Protein AF-0000000065765194 (afdb_homodimer)

InterPro domains:
  IPR056098 Acb2/Tad1, hairpin domain [PF24729] (4-82)

Sequence (176 aa):
MIEDIKGYKPHTEEKIGKVNAIKDAEVRLGLIFDALYDEFWEALDNCEDCEFAKNYAESLDQLTIAKTKLKEASMWACRAVFQPEEKYMIEDIKGYKPHTEEKIGKVNAIKDAEVRLGLIFDALYDEFWEALDNCEDCEFAKNYAESLDQLTIAKTKLKEASMWACRAVFQPEEKY

Nearest PDB structures (foldseek):
  7uq2-assembly1_A  TM=9.113E-01  e=1.297E-11  Tequatrovirus
  5j0k-assembly1_A  TM=6.124E-01  e=9.145E-01  synthetic construct
  7f6j-assembly1_C  TM=8.036E-01  e=3.663E+00  Homo sapiens
  8cwy-assembly1_R  TM=6.044E-01  e=1.422E+00  synthetic construct
  4ilo-assembly1_A  TM=7.424E-01  e=7.332E+00  Chlamydia trachomatis L2/434/Bu

pLDDT: mean 87.33, std 15.96, range [33.88, 98.69]

Structure (mmCIF, N/CA/C/O backbone):
data_AF-0000000065765194-model_v1
#
loop_
_entity.id
_entity.type
_entity.pdbx_description
1 polymer 'Anti-CBASS protein 2'
#
loop_
_atom_site.group_PDB
_atom_site.id
_atom_site.type_symbol
_atom_site.label_atom_id
_atom_site.label_alt_id
_atom_site.label_comp_id
_atom_site.label_asym_id
_atom_site.label_entity_id
_atom_site.label_seq_id
_atom_site.pdbx_PDB_ins_code
_atom_site.Cartn_x
_atom_site.Cartn_y
_atom_site.Cartn_z
_atom_site.occupancy
_atom_site.B_iso_or_equiv
_atom_site.auth_seq_id
_atom_site.auth_comp_id
_atom_site.auth_asym_id
_atom_site.auth_atom_id
_atom_site.pdbx_PDB_model_num
ATOM 1 N N . MET A 1 1 ? -10.078 10.188 27.281 1 34.22 1 MET A N 1
ATOM 2 C CA . MET A 1 1 ? -8.984 11.078 26.875 1 34.22 1 MET A CA 1
ATOM 3 C C . MET A 1 1 ? -7.871 10.297 26.188 1 34.22 1 MET A C 1
ATOM 5 O O . MET A 1 1 ? -7.324 9.352 26.766 1 34.22 1 MET A O 1
ATOM 9 N N . ILE A 1 2 ? -8.008 9.93 24.922 1 43.25 2 ILE A N 1
ATOM 10 C CA . ILE A 1 2 ? -6.973 9.109 24.297 1 43.25 2 ILE A CA 1
ATOM 11 C C . ILE A 1 2 ? -5.594 9.664 24.641 1 43.25 2 ILE A C 1
ATOM 13 O O . ILE A 1 2 ? -5.332 10.852 24.469 1 43.25 2 ILE A O 1
ATOM 17 N N . GLU A 1 3 ? -4.938 8.992 25.562 1 42.78 3 GLU A N 1
ATOM 18 C CA . GLU A 1 3 ? -3.625 9.383 26.062 1 42.78 3 GLU A CA 1
ATOM 19 C C . GLU A 1 3 ? -2.658 9.672 24.922 1 42.78 3 GLU A C 1
ATOM 21 O O . GLU A 1 3 ? -2.602 8.914 23.938 1 42.78 3 GLU A O 1
ATOM 26 N N . ASP A 1 4 ? -2.48 10.953 24.672 1 49.25 4 ASP A N 1
ATOM 27 C CA . ASP A 1 4 ? -1.535 11.539 23.734 1 49.25 4 ASP A CA 1
ATOM 28 C C . ASP A 1 4 ? -0.158 10.891 23.859 1 49.25 4 ASP A C 1
ATOM 30 O O . ASP A 1 4 ? 0.367 10.742 24.953 1 49.25 4 ASP A O 1
ATOM 34 N N . ILE A 1 5 ? 0.06 9.859 23.125 1 50.09 5 ILE A N 1
ATOM 35 C CA . ILE A 1 5 ? 1.407 9.305 23.203 1 50.09 5 ILE A CA 1
ATOM 36 C C . ILE A 1 5 ? 2.436 10.43 23.094 1 50.09 5 ILE A C 1
ATOM 38 O O . ILE A 1 5 ? 2.221 11.414 22.391 1 50.09 5 ILE A O 1
ATOM 42 N N . LYS A 1 6 ? 3.391 10.438 23.953 1 52.19 6 LYS A N 1
ATOM 43 C CA . LYS A 1 6 ? 4.543 11.336 23.969 1 52.19 6 LYS A CA 1
ATOM 44 C C . LYS A 1 6 ? 5.207 11.398 22.594 1 52.19 6 LYS A C 1
ATOM 46 O O . LYS A 1 6 ? 5.473 10.367 21.984 1 52.19 6 LYS A O 1
ATOM 51 N N . GLY A 1 7 ? 5.312 12.695 21.953 1 52.25 7 GLY A N 1
ATOM 52 C CA . GLY A 1 7 ? 5.906 12.922 20.641 1 52.25 7 GLY A CA 1
ATOM 53 C C . GLY A 1 7 ? 4.879 13.07 19.531 1 52.25 7 GLY A C 1
ATOM 54 O O . GLY A 1 7 ? 5.223 13.391 18.391 1 52.25 7 GLY A O 1
ATOM 55 N N . TYR A 1 8 ? 3.736 12.5 19.953 1 58.91 8 TYR A N 1
ATOM 56 C CA . TYR A 1 8 ? 2.66 12.703 18.984 1 58.91 8 TYR A CA 1
ATOM 57 C C . TYR A 1 8 ? 1.721 13.812 19.453 1 58.91 8 TYR A C 1
ATOM 59 O O . TYR A 1 8 ? 1.528 14.008 20.656 1 58.91 8 TYR A O 1
ATOM 67 N N . LYS A 1 9 ? 1.361 14.68 18.719 1 61.78 9 LYS A N 1
ATOM 68 C CA . LYS A 1 9 ? 0.34 15.688 18.984 1 61.78 9 LYS A CA 1
ATOM 69 C C . LYS A 1 9 ? -0.995 15.039 19.328 1 61.78 9 LYS A C 1
ATOM 71 O O . LYS A 1 9 ? -1.258 13.898 18.953 1 61.78 9 LYS A O 1
ATOM 76 N N . PRO A 1 10 ? -1.693 15.648 20.234 1 63 10 PRO A N 1
ATOM 77 C CA . PRO A 1 10 ? -2.975 15.086 20.672 1 63 10 PRO A CA 1
ATOM 78 C C . PRO A 1 10 ? -3.811 14.555 19.516 1 63 10 PRO A C 1
ATOM 80 O O . PRO A 1 10 ? -3.811 15.148 18.422 1 63 10 PRO A O 1
ATOM 83 N N . HIS A 1 11 ? -4.238 13.445 19.672 1 68.81 11 HIS A N 1
ATOM 84 C CA . HIS A 1 11 ? -5.086 12.812 18.672 1 68.81 11 HIS A CA 1
ATOM 85 C C . HIS A 1 11 ? -6.52 13.32 18.75 1 68.81 11 HIS A C 1
ATOM 87 O O . HIS A 1 11 ? -7.105 13.359 19.828 1 68.81 11 HIS A O 1
ATOM 93 N N . THR A 1 12 ? -6.867 14.039 17.781 1 81 12 THR A N 1
ATOM 94 C CA . THR A 1 12 ? -8.273 14.422 17.688 1 81 12 THR A CA 1
ATOM 95 C C . THR A 1 12 ? -9.109 13.273 17.125 1 81 12 THR A C 1
ATOM 97 O O . THR A 1 12 ? -8.57 12.32 16.562 1 81 12 THR A O 1
ATOM 100 N N . GLU A 1 13 ? -10.336 13.25 17.516 1 84.62 13 GLU A N 1
ATOM 101 C CA . GLU A 1 13 ? -11.242 12.25 16.969 1 84.62 13 GLU A CA 1
ATOM 102 C C . GLU A 1 13 ? -11.148 12.188 15.453 1 84.62 13 GLU A C 1
ATOM 104 O O . GLU A 1 13 ? -11.273 11.117 14.859 1 84.62 13 GLU A O 1
ATOM 109 N N . GLU A 1 14 ? -10.883 13.297 14.906 1 87.06 14 GLU A N 1
ATOM 110 C CA . GLU A 1 14 ? -10.781 13.367 13.445 1 87.06 14 GLU A CA 1
ATOM 111 C C . GLU A 1 14 ? -9.555 12.617 12.945 1 87.06 14 GLU A C 1
ATOM 113 O O . GLU A 1 14 ? -9.633 11.867 11.969 1 87.06 14 GLU A O 1
ATOM 118 N N . LYS A 1 15 ? -8.422 12.828 13.648 1 89.38 15 LYS A N 1
ATOM 119 C CA . LYS A 1 15 ? -7.199 12.125 13.25 1 89.38 15 LYS A CA 1
ATOM 120 C C . LYS A 1 15 ? -7.355 10.617 13.43 1 89.38 15 LYS A C 1
ATOM 122 O O . LYS A 1 15 ? -6.906 9.844 12.586 1 89.38 15 LYS A O 1
ATOM 127 N N . ILE A 1 16 ? -8 10.242 14.438 1 89.69 16 ILE A N 1
ATOM 128 C CA . ILE A 1 16 ? -8.242 8.828 14.711 1 89.69 16 ILE A CA 1
ATOM 129 C C . ILE A 1 16 ? -9.125 8.227 13.625 1 89.69 16 ILE A C 1
ATOM 131 O O . ILE A 1 16 ? -8.875 7.113 13.156 1 89.69 16 ILE A O 1
ATOM 135 N N . GLY A 1 17 ? -10.141 8.914 13.289 1 91.81 17 GLY A N 1
ATOM 136 C CA . GLY A 1 17 ? -11 8.461 12.211 1 91.81 17 GLY A CA 1
ATOM 137 C C . GLY A 1 17 ? -10.266 8.25 10.906 1 91.81 17 GLY A C 1
ATOM 138 O O . GLY A 1 17 ? -10.5 7.262 10.203 1 91.81 17 GLY A O 1
ATOM 139 N N . LYS A 1 18 ? -9.383 9.172 10.617 1 93.75 18 LYS A N 1
ATOM 140 C CA . LYS A 1 18 ? -8.602 9.062 9.391 1 93.75 18 LYS A CA 1
ATOM 141 C C . LYS A 1 18 ? -7.68 7.848 9.43 1 93.75 18 LYS A C 1
ATOM 143 O O . LYS A 1 18 ? -7.602 7.09 8.461 1 93.75 18 LYS A O 1
ATOM 148 N N . VAL A 1 19 ? -7.039 7.641 10.555 1 94.44 19 VAL A N 1
ATOM 149 C CA . VAL A 1 19 ? -6.102 6.527 10.695 1 94.44 19 VAL A CA 1
ATOM 150 C C . VAL A 1 19 ? -6.863 5.203 10.656 1 94.44 19 VAL A C 1
ATOM 152 O O . VAL A 1 19 ? -6.391 4.23 10.062 1 94.44 19 VAL A O 1
ATOM 155 N N . ASN A 1 20 ? -8.055 5.203 11.227 1 94.81 20 ASN A N 1
ATOM 156 C CA . ASN A 1 20 ? -8.883 4.004 11.164 1 94.81 20 ASN A CA 1
ATOM 157 C C . ASN A 1 20 ? -9.281 3.672 9.727 1 94.81 20 ASN A C 1
ATOM 159 O O . ASN A 1 20 ? -9.32 2.502 9.344 1 94.81 20 ASN A O 1
ATOM 163 N N . ALA A 1 21 ? -9.594 4.68 9.031 1 95.56 21 ALA A N 1
ATOM 164 C CA . ALA A 1 21 ? -9.93 4.477 7.625 1 95.56 21 ALA A CA 1
ATOM 165 C C . ALA A 1 21 ? -8.75 3.895 6.855 1 95.56 21 ALA A C 1
ATOM 167 O O . ALA A 1 21 ? -8.922 2.982 6.043 1 95.56 21 ALA A O 1
ATOM 168 N N . ILE A 1 22 ? -7.551 4.406 7.137 1 97.19 22 ILE A N 1
ATOM 169 C CA . ILE A 1 22 ? -6.34 3.904 6.5 1 97.19 22 ILE A CA 1
ATOM 170 C C . ILE A 1 22 ? -6.141 2.432 6.852 1 97.19 22 ILE A C 1
ATOM 172 O O . ILE A 1 22 ? -5.926 1.6 5.969 1 97.19 22 ILE A O 1
ATOM 176 N N . LYS A 1 23 ? -6.293 2.125 8.086 1 96.69 23 LYS A N 1
ATOM 177 C CA . LYS A 1 23 ? -6.027 0.771 8.57 1 96.69 23 LYS A CA 1
ATOM 178 C C . LYS A 1 23 ? -7.059 -0.216 8.023 1 96.69 23 LYS A C 1
ATOM 180 O O . LYS A 1 23 ? -6.719 -1.352 7.684 1 96.69 23 LYS A O 1
ATOM 185 N N . ASP A 1 24 ? -8.258 0.264 7.945 1 96.75 24 ASP A N 1
ATOM 186 C CA . ASP A 1 24 ? -9.297 -0.592 7.391 1 96.75 24 ASP A CA 1
ATOM 187 C C . ASP A 1 24 ? -9 -0.962 5.941 1 96.75 24 ASP A C 1
ATOM 189 O O . ASP A 1 24 ? -9.156 -2.119 5.547 1 96.75 24 ASP A O 1
ATOM 193 N N . ALA A 1 25 ? -8.648 0.017 5.223 1 96.75 25 ALA A N 1
ATOM 194 C CA . ALA A 1 25 ? -8.336 -0.223 3.818 1 96.75 25 ALA A CA 1
ATOM 195 C C . ALA A 1 25 ? -7.066 -1.066 3.68 1 96.75 25 ALA A C 1
ATOM 197 O O . ALA A 1 25 ? -6.984 -1.93 2.803 1 96.75 25 ALA A O 1
ATOM 198 N N . GLU A 1 26 ? -6.098 -0.79 4.535 1 97.88 26 GLU A N 1
ATOM 199 C CA . GLU A 1 26 ? -4.875 -1.59 4.555 1 97.88 26 GLU A CA 1
ATOM 200 C C . GLU A 1 26 ? -5.184 -3.061 4.824 1 97.88 26 GLU A C 1
ATOM 202 O O . GLU A 1 26 ? -4.652 -3.945 4.148 1 97.88 26 GLU A O 1
ATOM 207 N N . VAL A 1 27 ? -6.031 -3.303 5.801 1 97.5 27 VAL A N 1
ATOM 208 C CA . VAL A 1 27 ? -6.375 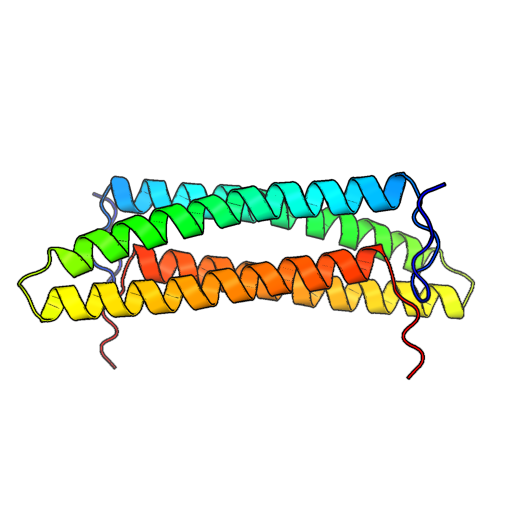-4.664 6.203 1 97.5 27 VAL A CA 1
ATOM 209 C C . VAL A 1 27 ? -7.055 -5.387 5.043 1 97.5 27 VAL A C 1
ATOM 211 O O . VAL A 1 27 ? -6.77 -6.559 4.781 1 97.5 27 VAL A O 1
ATOM 214 N N . ARG A 1 28 ? -7.848 -4.707 4.34 1 97.38 28 ARG A N 1
ATOM 215 C CA . ARG A 1 28 ? -8.531 -5.312 3.201 1 97.38 28 ARG A CA 1
ATOM 216 C C . ARG A 1 28 ? -7.535 -5.766 2.139 1 97.38 28 ARG A C 1
ATOM 218 O O . ARG A 1 28 ? -7.578 -6.91 1.688 1 97.38 28 ARG A O 1
ATOM 225 N N . LEU A 1 29 ? -6.676 -4.887 1.782 1 98.12 29 LEU A N 1
ATOM 226 C CA . LEU A 1 29 ? -5.664 -5.23 0.787 1 98.12 29 LEU A CA 1
ATOM 227 C C . LEU A 1 29 ? -4.723 -6.305 1.319 1 98.12 29 LEU A C 1
ATOM 229 O O . LEU A 1 29 ? -4.344 -7.227 0.589 1 98.12 29 LEU A O 1
ATOM 233 N N . GLY A 1 30 ? -4.418 -6.207 2.549 1 98.06 30 GLY A N 1
ATOM 234 C CA . GLY A 1 30 ? -3.572 -7.203 3.188 1 98.06 30 GLY A CA 1
ATOM 235 C C . GLY A 1 30 ? -4.172 -8.594 3.168 1 98.06 30 GLY A C 1
ATOM 236 O O . GLY A 1 30 ? -3.457 -9.586 2.969 1 98.06 30 GLY A O 1
ATOM 237 N N . LEU A 1 31 ? -5.414 -8.641 3.354 1 97.94 31 LEU A N 1
ATOM 238 C CA . LEU A 1 31 ? -6.094 -9.93 3.342 1 97.94 31 LEU A CA 1
ATOM 239 C C . LEU A 1 31 ? -6.047 -10.555 1.952 1 97.94 31 LEU A C 1
ATOM 241 O O . LEU A 1 31 ? -5.957 -11.781 1.82 1 97.94 31 LEU A O 1
ATOM 245 N N . ILE A 1 32 ? -6.145 -9.75 1.003 1 97.94 32 ILE A N 1
ATOM 246 C CA . ILE A 1 32 ? -6.027 -10.242 -0.364 1 97.94 32 ILE A CA 1
ATOM 247 C C . ILE A 1 32 ? -4.633 -10.82 -0.588 1 97.94 32 ILE A C 1
ATOM 249 O O . ILE A 1 32 ? -4.484 -11.914 -1.143 1 97.94 32 ILE A O 1
ATOM 253 N N . PHE A 1 33 ? -3.611 -10.117 -0.159 1 98.38 33 PHE A N 1
ATOM 254 C CA . PHE A 1 33 ? -2.242 -10.602 -0.281 1 98.38 33 PHE A CA 1
ATOM 255 C C . PHE A 1 33 ? -2.066 -11.922 0.466 1 98.38 33 PHE A C 1
ATOM 257 O O . PHE A 1 33 ? -1.426 -12.844 -0.038 1 98.38 33 PHE A O 1
ATOM 264 N N . ASP A 1 34 ? -2.695 -11.961 1.618 1 98 34 ASP A N 1
ATOM 265 C CA . ASP A 1 34 ? -2.59 -13.18 2.42 1 98 34 ASP A CA 1
ATOM 266 C C . ASP A 1 34 ? -3.248 -14.359 1.712 1 98 34 ASP A C 1
ATOM 268 O O . ASP A 1 34 ? -2.711 -15.477 1.721 1 98 34 ASP A O 1
ATOM 272 N N . ALA A 1 35 ? -4.336 -14.117 1.193 1 97.69 35 ALA A N 1
ATOM 273 C CA . ALA A 1 35 ? -5.039 -15.18 0.481 1 97.69 35 ALA A CA 1
ATOM 274 C C . ALA A 1 35 ? -4.227 -15.68 -0.708 1 97.69 35 ALA A C 1
ATOM 276 O O . ALA A 1 35 ? -4.137 -16.891 -0.945 1 97.69 35 ALA A O 1
ATOM 277 N N . LEU A 1 36 ? -3.648 -14.789 -1.412 1 97.5 36 LEU A N 1
ATOM 278 C CA . LEU A 1 36 ? -2.799 -15.156 -2.541 1 97.5 36 LEU A CA 1
ATOM 279 C C . LEU A 1 36 ? -1.575 -15.938 -2.074 1 97.5 36 LEU A C 1
ATOM 281 O O . LEU A 1 36 ? -1.204 -16.938 -2.684 1 97.5 36 LEU A O 1
ATOM 285 N N . TYR A 1 37 ? -1.008 -15.453 -1.021 1 97.62 37 TYR A N 1
ATOM 286 C CA . TYR A 1 37 ? 0.171 -16.094 -0.457 1 97.62 37 TYR A CA 1
ATOM 287 C C . TYR A 1 37 ? -0.123 -17.547 -0.096 1 97.62 37 TYR A C 1
ATOM 289 O O . TYR A 1 37 ? 0.638 -18.453 -0.454 1 97.62 37 TYR A O 1
ATOM 297 N N . ASP A 1 38 ? -1.245 -17.719 0.545 1 97.44 38 ASP A N 1
ATOM 298 C CA . ASP A 1 38 ? -1.655 -19.062 0.934 1 97.44 38 ASP A CA 1
ATOM 299 C C . ASP A 1 38 ? -1.882 -19.953 -0.292 1 97.44 38 ASP A C 1
ATOM 301 O O . ASP A 1 38 ? -1.506 -21.125 -0.298 1 97.44 38 ASP A O 1
ATOM 305 N N . GLU A 1 39 ? -2.461 -19.406 -1.259 1 95.25 39 GLU A N 1
ATOM 306 C CA . GLU A 1 39 ? -2.723 -20.156 -2.49 1 95.25 39 GLU A CA 1
ATOM 307 C C . GLU A 1 39 ? -1.422 -20.609 -3.15 1 95.25 39 GLU A C 1
ATOM 309 O O . GLU A 1 39 ? -1.297 -21.75 -3.566 1 95.25 39 GLU A O 1
ATOM 314 N N . PHE A 1 40 ? -0.454 -19.75 -3.223 1 95.25 40 PHE A N 1
ATOM 315 C CA . PHE A 1 40 ? 0.812 -20.094 -3.865 1 95.25 40 PHE A CA 1
ATOM 316 C C . PHE A 1 40 ? 1.621 -21.047 -3.002 1 95.25 40 PHE A C 1
ATOM 318 O O . PHE A 1 40 ? 2.338 -21.906 -3.521 1 95.25 40 PHE A O 1
ATOM 325 N N . TRP A 1 41 ? 1.52 -20.875 -1.699 1 95.69 41 TRP A N 1
ATOM 326 C CA . TRP A 1 41 ? 2.195 -21.797 -0.796 1 95.69 41 TRP A CA 1
ATOM 327 C C . TRP A 1 41 ? 1.66 -23.219 -0.97 1 95.69 41 TRP A C 1
ATOM 329 O O . TRP A 1 41 ? 2.434 -24.172 -1.035 1 95.69 41 TRP A O 1
ATOM 339 N N . GLU A 1 42 ? 0.369 -23.375 -1.121 1 95.38 42 GLU A N 1
ATOM 340 C CA . GLU A 1 42 ? -0.258 -24.672 -1.357 1 95.38 42 GLU A CA 1
ATOM 341 C C . GLU A 1 42 ? 0.158 -25.234 -2.707 1 95.38 42 GLU A C 1
ATOM 343 O O . GLU A 1 42 ? 0.428 -26.438 -2.82 1 95.38 42 GLU A O 1
ATOM 348 N N . ALA A 1 43 ? 0.174 -24.391 -3.678 1 92.19 43 ALA A N 1
ATOM 349 C CA . ALA A 1 43 ? 0.591 -24.828 -5.008 1 92.19 43 ALA A CA 1
ATOM 350 C C . ALA A 1 43 ? 2.041 -25.297 -5 1 92.19 43 ALA A C 1
ATOM 352 O O . ALA A 1 43 ? 2.381 -26.297 -5.656 1 92.19 43 ALA A O 1
ATOM 353 N N . LEU A 1 44 ? 2.881 -24.641 -4.301 1 93.31 44 LEU A N 1
ATOM 354 C CA . LEU A 1 44 ? 4.289 -25 -4.199 1 93.31 44 LEU A CA 1
ATOM 355 C C . LEU A 1 44 ? 4.453 -26.344 -3.502 1 93.31 44 LEU A C 1
ATOM 357 O O . LEU A 1 44 ? 5.242 -27.188 -3.939 1 93.31 44 LEU A O 1
ATOM 361 N N . ASP A 1 45 ? 3.676 -26.516 -2.441 1 93.44 45 ASP A N 1
ATOM 362 C CA . ASP A 1 45 ? 3.734 -27.734 -1.654 1 93.44 45 ASP A CA 1
ATOM 363 C C . ASP A 1 45 ? 3.273 -28.938 -2.477 1 93.44 45 ASP A C 1
ATOM 365 O O . ASP A 1 45 ? 3.752 -30.062 -2.273 1 93.44 45 ASP A O 1
ATOM 369 N N . ASN A 1 46 ? 2.438 -28.766 -3.445 1 92.31 46 ASN A N 1
ATOM 370 C CA . ASN A 1 46 ? 1.863 -29.844 -4.242 1 92.31 46 ASN A CA 1
ATOM 371 C C . ASN A 1 46 ? 2.533 -29.953 -5.609 1 92.31 46 ASN A C 1
ATOM 373 O O . ASN A 1 46 ? 2.166 -30.797 -6.422 1 92.31 46 ASN A O 1
ATOM 377 N N . CYS A 1 47 ? 3.482 -29.125 -5.754 1 88.38 47 CYS A N 1
ATOM 378 C CA . CYS A 1 47 ? 4.105 -29.062 -7.074 1 88.38 47 CYS A CA 1
ATOM 379 C C . CYS A 1 47 ? 5.16 -30.156 -7.223 1 88.38 47 CYS A C 1
ATOM 381 O O . CYS A 1 47 ? 5.996 -30.344 -6.336 1 88.38 47 CYS A O 1
ATOM 383 N N . GLU A 1 48 ? 5.094 -30.891 -8.297 1 88.06 48 GLU A N 1
ATOM 384 C CA . GLU A 1 48 ? 6.074 -31.938 -8.57 1 88.06 48 GLU A CA 1
ATOM 385 C C . GLU A 1 48 ? 7.074 -31.484 -9.633 1 88.06 48 GLU A C 1
ATOM 387 O O . GLU A 1 48 ? 8.133 -32.094 -9.797 1 88.06 48 GLU A O 1
ATOM 392 N N . ASP A 1 49 ? 6.684 -30.484 -10.336 1 86.62 49 ASP A N 1
ATOM 393 C CA . ASP A 1 49 ? 7.531 -29.969 -11.398 1 86.62 49 ASP A CA 1
ATOM 394 C C . ASP A 1 49 ? 8.422 -28.828 -10.883 1 86.62 49 ASP A C 1
ATOM 396 O O . ASP A 1 49 ? 7.93 -27.844 -10.352 1 86.62 49 ASP A O 1
ATOM 400 N N . CYS A 1 50 ? 9.656 -28.938 -11.125 1 80.56 50 CYS A N 1
ATOM 401 C CA . CYS A 1 50 ? 10.648 -28 -10.609 1 80.56 50 CYS A CA 1
ATOM 402 C C . CYS A 1 50 ? 10.43 -26.609 -11.172 1 80.56 50 CYS A C 1
ATOM 404 O O . CYS A 1 50 ? 10.594 -25.609 -10.469 1 80.56 50 CYS A O 1
ATOM 406 N N . GLU A 1 51 ? 9.992 -26.625 -12.477 1 79.06 51 GLU A N 1
ATOM 407 C CA . GLU A 1 51 ? 9.828 -25.328 -13.125 1 79.06 51 GLU A CA 1
ATOM 408 C C . GLU A 1 51 ? 8.688 -24.531 -12.492 1 79.06 51 GLU A C 1
ATOM 410 O O . GLU A 1 51 ? 8.828 -23.344 -12.219 1 79.06 51 GLU A O 1
ATOM 415 N N . PHE A 1 52 ? 7.59 -25.141 -12.219 1 83.38 52 PHE A N 1
ATOM 416 C CA . PHE A 1 52 ? 6.441 -24.484 -11.617 1 83.38 52 PHE A CA 1
ATOM 417 C C . PHE A 1 52 ? 6.715 -24.156 -10.148 1 83.38 52 PHE A C 1
ATOM 419 O O . PHE A 1 52 ? 6.27 -23.141 -9.641 1 83.38 52 PHE A O 1
ATOM 426 N N . ALA A 1 53 ? 7.535 -24.969 -9.602 1 89.25 53 ALA A N 1
ATOM 427 C CA . ALA A 1 53 ? 7.91 -24.75 -8.211 1 89.25 53 ALA A CA 1
ATOM 428 C C . ALA A 1 53 ? 8.695 -23.438 -8.062 1 89.25 53 ALA A C 1
ATOM 430 O O . ALA A 1 53 ? 8.477 -22.688 -7.113 1 89.25 53 ALA A O 1
ATOM 431 N N . LYS A 1 54 ? 9.547 -23.25 -9 1 89.81 54 LYS A N 1
ATOM 432 C CA . LYS A 1 54 ? 10.336 -22.016 -8.977 1 89.81 54 LYS A CA 1
ATOM 433 C C . LYS A 1 54 ? 9.438 -20.797 -9.148 1 89.81 54 LYS A C 1
ATOM 435 O O . LYS A 1 54 ? 9.641 -19.781 -8.477 1 89.81 54 LYS A O 1
ATOM 440 N N . ASN A 1 55 ? 8.508 -20.859 -10.023 1 88.75 55 ASN A N 1
ATOM 441 C CA . ASN A 1 55 ? 7.582 -19.75 -10.25 1 88.75 55 ASN A CA 1
ATOM 442 C C . ASN A 1 55 ? 6.773 -19.438 -8.992 1 88.75 55 ASN A C 1
ATOM 444 O O . ASN A 1 55 ? 6.578 -18.266 -8.648 1 88.75 55 ASN A O 1
ATOM 448 N N . TYR A 1 56 ? 6.344 -20.469 -8.328 1 92.44 56 TYR A N 1
ATOM 449 C CA . TYR A 1 56 ? 5.559 -20.266 -7.113 1 92.44 56 TYR A CA 1
ATOM 450 C C . TYR A 1 56 ? 6.41 -19.672 -6 1 92.44 56 TYR A C 1
ATOM 452 O O . TYR A 1 56 ? 5.957 -18.781 -5.277 1 92.44 56 TYR A O 1
ATOM 460 N N . ALA A 1 57 ? 7.621 -20.172 -5.957 1 94.25 57 ALA A N 1
ATOM 461 C CA . ALA A 1 57 ? 8.539 -19.625 -4.949 1 94.25 57 ALA A CA 1
ATOM 462 C C . ALA A 1 57 ? 8.797 -18.141 -5.18 1 94.25 57 ALA A C 1
ATOM 464 O O . ALA A 1 57 ? 8.797 -17.359 -4.23 1 94.25 57 ALA A O 1
ATOM 465 N N . GLU A 1 58 ? 8.914 -17.797 -6.383 1 93.88 58 GLU A N 1
ATOM 466 C CA . GLU A 1 58 ? 9.141 -16.406 -6.738 1 93.88 58 GLU A CA 1
ATOM 467 C C . GLU A 1 58 ? 7.906 -15.555 -6.426 1 93.88 58 GLU A C 1
ATOM 469 O O . GLU A 1 58 ? 8.031 -14.422 -5.953 1 93.88 58 GLU A O 1
ATOM 474 N N . SER A 1 59 ? 6.801 -16.094 -6.723 1 95.38 59 SER A N 1
ATOM 475 C CA . SER A 1 59 ? 5.559 -15.383 -6.438 1 95.38 59 SER A CA 1
ATOM 476 C C . SER A 1 59 ? 5.398 -15.133 -4.941 1 95.38 59 SER A C 1
ATOM 478 O O . SER A 1 59 ? 4.934 -14.07 -4.527 1 95.38 59 SER A O 1
ATOM 480 N N . LEU A 1 60 ? 5.824 -16.094 -4.148 1 97.06 60 LEU A N 1
ATOM 481 C CA . LEU A 1 60 ? 5.754 -15.953 -2.697 1 97.06 60 LEU A CA 1
ATOM 482 C C . LEU A 1 60 ? 6.676 -14.828 -2.223 1 97.06 60 LEU A C 1
ATOM 484 O O . LEU A 1 60 ? 6.285 -14.016 -1.385 1 97.06 60 LEU A O 1
ATOM 488 N N . ASP A 1 61 ? 7.824 -14.828 -2.84 1 97.25 61 ASP A N 1
ATOM 489 C CA . ASP A 1 61 ? 8.758 -13.758 -2.512 1 97.25 61 ASP A CA 1
ATOM 490 C C . ASP A 1 61 ? 8.188 -12.391 -2.881 1 97.25 61 ASP A C 1
ATOM 492 O O . ASP A 1 61 ? 8.297 -11.438 -2.109 1 97.25 61 ASP A O 1
ATOM 496 N N . GLN A 1 62 ? 7.637 -12.328 -3.996 1 97.44 62 GLN A N 1
ATOM 497 C CA . GLN A 1 62 ? 7.062 -11.078 -4.484 1 97.44 62 GLN A CA 1
ATOM 498 C C . GLN A 1 62 ? 5.918 -10.609 -3.59 1 97.44 62 GLN A C 1
ATOM 500 O O . GLN A 1 62 ? 5.777 -9.414 -3.326 1 97.44 62 GLN A O 1
ATOM 505 N N . LEU A 1 63 ? 5.145 -11.508 -3.102 1 98.19 63 LEU A N 1
ATOM 506 C CA . LEU A 1 63 ? 4.027 -11.156 -2.232 1 98.19 63 LEU A CA 1
ATOM 507 C C . LEU A 1 63 ? 4.531 -10.672 -0.877 1 98.19 63 LEU A C 1
ATOM 509 O O . LEU A 1 63 ? 3.918 -9.789 -0.264 1 98.19 63 LEU A O 1
ATOM 513 N N . THR A 1 64 ? 5.629 -11.266 -0.452 1 98.19 64 THR A N 1
ATOM 514 C CA . THR A 1 64 ? 6.234 -10.805 0.792 1 98.19 64 THR A CA 1
ATOM 515 C C . THR A 1 64 ? 6.691 -9.359 0.666 1 98.19 64 THR A C 1
ATOM 517 O O . THR A 1 64 ? 6.477 -8.555 1.575 1 98.19 64 THR A O 1
ATOM 520 N N . ILE A 1 65 ? 7.246 -9.039 -0.448 1 98.38 65 ILE A N 1
ATOM 521 C CA . ILE A 1 65 ? 7.668 -7.668 -0.727 1 98.38 65 ILE A CA 1
ATOM 522 C C . ILE A 1 65 ? 6.449 -6.758 -0.795 1 98.38 65 ILE A C 1
ATOM 524 O O . ILE A 1 65 ? 6.449 -5.664 -0.223 1 98.38 65 ILE A O 1
ATOM 528 N N . ALA A 1 66 ? 5.41 -7.23 -1.497 1 98.62 66 ALA A N 1
ATOM 529 C CA . ALA A 1 66 ? 4.18 -6.453 -1.617 1 98.62 66 ALA A CA 1
ATOM 530 C C . ALA A 1 66 ? 3.619 -6.102 -0.243 1 98.62 66 ALA A C 1
ATOM 532 O O . ALA A 1 66 ? 3.223 -4.961 -0.002 1 98.62 66 ALA A O 1
ATOM 533 N N . LYS A 1 67 ? 3.637 -7.035 0.659 1 98.31 67 LYS A N 1
ATOM 534 C CA . LYS A 1 67 ? 3.129 -6.824 2.012 1 98.31 67 LYS A CA 1
ATOM 535 C C . LYS A 1 67 ? 3.971 -5.797 2.76 1 98.31 67 LYS A C 1
ATOM 537 O O . LYS A 1 67 ? 3.432 -4.941 3.465 1 98.31 67 LYS A O 1
ATOM 542 N N . THR A 1 68 ? 5.223 -5.953 2.584 1 98.5 68 THR A N 1
ATOM 543 C CA . THR A 1 68 ? 6.129 -5.02 3.236 1 98.5 68 THR A CA 1
ATOM 544 C C . THR A 1 68 ? 5.898 -3.598 2.729 1 98.5 68 THR A C 1
ATOM 546 O O . THR A 1 68 ? 5.82 -2.654 3.52 1 98.5 68 THR A O 1
ATOM 549 N N . LYS A 1 69 ? 5.758 -3.51 1.435 1 98.62 69 LYS A N 1
ATOM 550 C CA . LYS A 1 69 ? 5.516 -2.199 0.836 1 98.62 69 LYS A CA 1
ATOM 551 C C . LYS A 1 69 ? 4.172 -1.63 1.286 1 98.62 69 LYS A C 1
ATOM 553 O O . LYS A 1 69 ? 4.047 -0.424 1.51 1 98.62 69 LYS A O 1
ATOM 558 N N . LEU A 1 70 ? 3.211 -2.465 1.404 1 98.69 70 LEU A N 1
ATOM 559 C CA . LEU A 1 70 ? 1.902 -2.031 1.883 1 98.69 70 LEU A CA 1
ATOM 560 C C . LEU A 1 70 ? 1.993 -1.504 3.311 1 98.69 70 LEU A C 1
ATOM 562 O O . LEU A 1 70 ? 1.433 -0.451 3.625 1 98.69 70 LEU A O 1
ATOM 566 N N . LYS A 1 71 ? 2.73 -2.215 4.148 1 97.94 71 LYS A N 1
ATOM 567 C CA . LYS A 1 71 ? 2.936 -1.786 5.531 1 97.94 71 LYS A CA 1
ATOM 568 C C . LYS A 1 71 ? 3.631 -0.429 5.586 1 97.94 71 LYS A C 1
ATOM 570 O O . LYS A 1 71 ? 3.234 0.445 6.359 1 97.94 71 LYS A O 1
ATOM 575 N N . GLU A 1 72 ? 4.602 -0.313 4.797 1 98 72 GLU A N 1
ATOM 576 C CA . GLU A 1 72 ? 5.328 0.952 4.742 1 98 72 GLU A CA 1
ATOM 577 C C . GLU A 1 72 ? 4.418 2.09 4.285 1 98 72 GLU A C 1
ATOM 579 O O . GLU A 1 72 ? 4.488 3.201 4.816 1 98 72 GLU A O 1
ATOM 584 N N . ALA A 1 73 ? 3.611 1.77 3.275 1 98.56 73 ALA A N 1
ATOM 585 C CA . ALA A 1 73 ? 2.674 2.775 2.785 1 98.56 73 ALA A CA 1
ATOM 586 C C . ALA A 1 73 ? 1.771 3.277 3.908 1 98.56 73 ALA A C 1
ATOM 588 O O . ALA A 1 73 ? 1.604 4.488 4.086 1 98.56 73 ALA A O 1
ATOM 589 N N . SER A 1 74 ? 1.208 2.371 4.633 1 97.94 74 SER A N 1
ATOM 590 C CA . SER A 1 74 ? 0.319 2.723 5.734 1 97.94 74 SER A CA 1
ATOM 591 C C . SER A 1 74 ? 1.071 3.461 6.836 1 97.94 74 SER A C 1
ATOM 593 O O . SER A 1 74 ? 0.539 4.395 7.441 1 97.94 74 SER A O 1
ATOM 595 N N . MET A 1 75 ? 2.336 3.041 7.129 1 96.44 75 MET A N 1
ATOM 596 C CA . MET A 1 75 ? 3.158 3.684 8.148 1 96.44 75 MET A CA 1
ATOM 597 C C . MET A 1 75 ? 3.381 5.156 7.82 1 96.44 75 MET A C 1
ATOM 599 O O . MET A 1 75 ? 3.223 6.02 8.68 1 96.44 75 MET A O 1
ATOM 603 N N . TRP A 1 76 ? 3.705 5.363 6.559 1 97.44 76 TRP A N 1
ATOM 604 C CA . TRP A 1 76 ? 3.969 6.734 6.129 1 97.44 76 TRP A CA 1
ATOM 605 C C . TRP A 1 76 ? 2.695 7.57 6.16 1 97.44 76 TRP A C 1
ATOM 607 O O . TRP A 1 76 ? 2.721 8.742 6.555 1 97.44 76 TRP A O 1
ATOM 617 N N . ALA A 1 77 ? 1.588 6.984 5.75 1 97.94 77 ALA A N 1
ATOM 618 C CA . ALA A 1 77 ? 0.316 7.703 5.75 1 97.94 77 ALA A CA 1
ATOM 619 C C . ALA A 1 77 ? -0.111 8.055 7.172 1 97.94 77 ALA A C 1
ATOM 621 O O . ALA A 1 77 ? -0.551 9.18 7.434 1 97.94 77 ALA A O 1
ATOM 622 N N . CYS A 1 78 ? 0.018 7.152 8.086 1 95.31 78 CYS A N 1
ATOM 623 C CA . CYS A 1 78 ? -0.344 7.391 9.477 1 95.31 78 CYS A CA 1
ATOM 624 C C . CYS A 1 78 ? 0.534 8.477 10.086 1 95.31 78 CYS A C 1
ATOM 626 O O . CYS A 1 78 ? 0.048 9.32 10.836 1 95.31 78 CYS A O 1
ATOM 628 N N . ARG A 1 79 ? 1.803 8.43 9.75 1 94.44 79 ARG A N 1
ATOM 629 C CA . ARG A 1 79 ? 2.719 9.453 10.234 1 94.44 79 ARG A CA 1
ATOM 630 C C . ARG A 1 79 ? 2.312 10.836 9.734 1 94.44 79 ARG A C 1
ATOM 632 O O . ARG A 1 79 ? 2.357 11.812 10.484 1 94.44 79 ARG A O 1
ATOM 639 N N . ALA A 1 80 ? 1.934 10.867 8.5 1 94.44 80 ALA A N 1
ATOM 640 C CA . ALA A 1 80 ? 1.509 12.133 7.91 1 94.44 80 ALA A CA 1
ATOM 641 C C . ALA A 1 80 ? 0.301 12.703 8.648 1 94.44 80 ALA A C 1
ATOM 643 O O . ALA A 1 80 ? 0.191 13.922 8.828 1 94.44 80 ALA A O 1
ATOM 644 N N . VAL A 1 81 ? -0.56 11.844 9.07 1 94.06 81 VAL A N 1
ATOM 645 C CA . VAL A 1 81 ? -1.785 12.266 9.742 1 94.06 81 VAL A CA 1
ATOM 646 C C . VAL A 1 81 ? -1.468 12.711 11.164 1 94.06 81 VAL A C 1
ATOM 648 O O . VAL A 1 81 ? -1.912 13.773 11.602 1 94.06 81 VAL A O 1
ATOM 651 N N . PHE A 1 82 ? -0.658 11.945 11.867 1 89.69 82 PHE A N 1
ATOM 652 C CA . PHE A 1 82 ? -0.397 12.211 13.273 1 89.69 82 PHE A CA 1
ATOM 653 C C . PHE A 1 82 ? 0.654 13.305 13.43 1 89.69 82 PHE A C 1
ATOM 655 O O . PHE A 1 82 ? 0.658 14.031 14.43 1 89.69 82 PHE A O 1
ATOM 662 N N . GLN A 1 83 ? 1.529 13.445 12.469 1 86.75 83 GLN A N 1
ATOM 663 C CA . GLN A 1 83 ? 2.576 14.461 12.445 1 86.75 83 GLN A CA 1
ATOM 664 C C . GLN A 1 83 ? 3.383 14.445 13.742 1 86.75 83 GLN A C 1
ATOM 666 O O . GLN A 1 83 ? 3.406 15.438 14.477 1 86.75 83 GLN A O 1
ATOM 671 N N . PRO A 1 84 ? 4.023 13.383 13.867 1 80.5 84 PRO A N 1
ATOM 672 C CA . PRO A 1 84 ? 4.805 13.32 15.102 1 80.5 84 PRO A CA 1
ATOM 673 C C . PRO A 1 84 ? 5.906 14.375 15.156 1 80.5 84 PRO A C 1
ATOM 675 O O . PRO A 1 84 ? 6.387 14.82 14.109 1 80.5 84 PRO A O 1
ATOM 678 N N . GLU A 1 85 ? 6.223 14.961 16.297 1 71.5 85 GLU A N 1
ATOM 679 C CA . GLU A 1 85 ? 7.328 15.898 16.484 1 71.5 85 GLU A CA 1
ATOM 680 C C . GLU A 1 85 ? 8.664 15.172 16.562 1 71.5 85 GLU A C 1
ATOM 682 O O . GLU A 1 85 ? 8.852 14.289 17.406 1 71.5 85 GLU A O 1
ATOM 687 N N . GLU A 1 86 ? 9.258 15.016 15.32 1 60.81 86 GLU A N 1
ATOM 688 C CA . GLU A 1 86 ?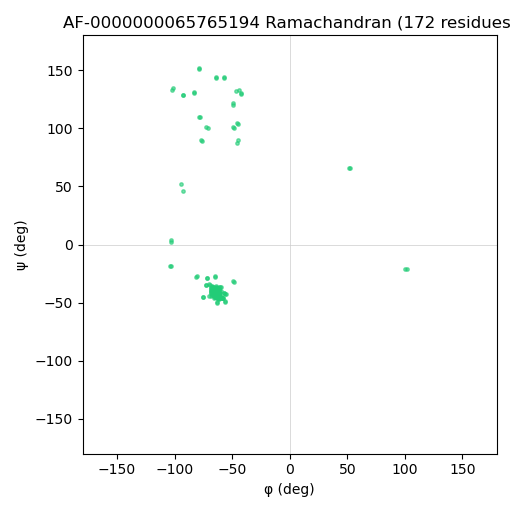 10.555 14.352 15.367 1 60.81 86 GLU A CA 1
ATOM 689 C C . GLU A 1 86 ? 11.625 15.273 15.945 1 60.81 86 GLU A C 1
ATOM 691 O O . GLU A 1 86 ? 11.797 16.406 15.492 1 60.81 86 GLU A O 1
ATOM 696 N N . LYS A 1 87 ? 11.945 15.062 17.203 1 60.06 87 LYS A N 1
ATOM 697 C CA . LYS A 1 87 ? 12.977 15.859 17.875 1 60.06 87 LYS A CA 1
ATOM 698 C C . LYS A 1 87 ? 14.328 15.164 17.812 1 60.06 87 LYS A C 1
ATOM 700 O O . LYS A 1 87 ? 14.641 14.305 18.641 1 60.06 87 LYS A O 1
ATOM 705 N N . TYR A 1 88 ? 14.805 14.75 16.688 1 52.22 88 TYR A N 1
ATOM 706 C CA . TYR A 1 88 ? 16.203 14.344 16.766 1 52.22 88 TYR A CA 1
ATOM 707 C C . TYR A 1 88 ? 17.125 15.477 16.328 1 52.22 88 TYR A C 1
ATOM 709 O O . TYR A 1 88 ? 16.703 16.375 15.602 1 52.22 88 TYR A O 1
ATOM 717 N N . MET B 1 1 ? -11.008 -13.43 -25.859 1 33.88 1 MET B N 1
ATOM 718 C CA . MET B 1 1 ? -9.695 -14.031 -25.656 1 33.88 1 MET B CA 1
ATOM 719 C C . MET B 1 1 ? -8.703 -13 -25.125 1 33.88 1 MET B C 1
ATOM 721 O O . MET B 1 1 ? -8.477 -11.969 -25.766 1 33.88 1 MET B O 1
ATO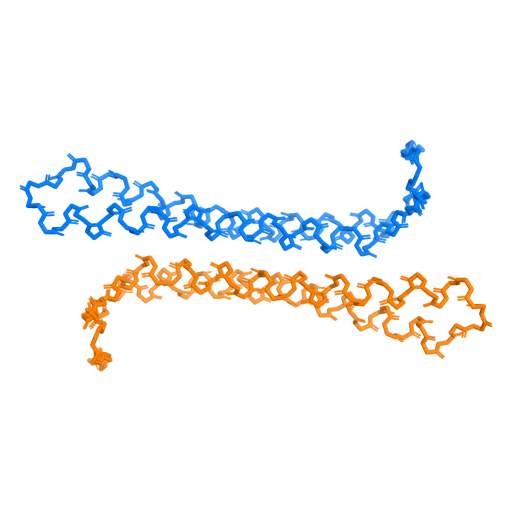M 725 N N . ILE B 1 2 ? -8.734 -12.641 -23.844 1 43.22 2 ILE B N 1
ATOM 726 C CA . ILE B 1 2 ? -7.859 -11.57 -23.359 1 43.22 2 ILE B CA 1
ATOM 727 C C . ILE B 1 2 ? -6.445 -11.781 -23.891 1 43.22 2 ILE B C 1
ATOM 729 O O . ILE B 1 2 ? -5.891 -12.875 -23.781 1 43.22 2 ILE B O 1
ATOM 733 N N . GLU B 1 3 ? -6.086 -10.992 -24.859 1 42.72 3 GLU B N 1
ATOM 734 C CA . GLU B 1 3 ? -4.801 -11.055 -25.547 1 42.72 3 GLU B CA 1
ATOM 735 C C . GLU B 1 3 ? -3.648 -11.117 -24.547 1 42.72 3 GLU B C 1
ATOM 737 O O . GLU B 1 3 ? -3.619 -10.352 -23.578 1 42.72 3 GLU B O 1
ATOM 742 N N . ASP B 1 4 ? -3.162 -12.32 -24.359 1 49.5 4 ASP B N 1
ATOM 743 C CA . ASP B 1 4 ? -1.99 -12.688 -23.562 1 49.5 4 ASP B CA 1
ATOM 744 C C . ASP B 1 4 ? -0.813 -11.766 -23.859 1 49.5 4 ASP B C 1
ATOM 746 O O . ASP B 1 4 ? -0.482 -11.531 -25.031 1 49.5 4 ASP B O 1
ATOM 750 N N . ILE B 1 5 ? -0.748 -10.688 -23.172 1 50.5 5 ILE B N 1
ATOM 751 C CA . ILE B 1 5 ? 0.43 -9.859 -23.422 1 50.5 5 ILE B CA 1
ATOM 752 C C . ILE B 1 5 ? 1.674 -10.742 -23.484 1 50.5 5 ILE B C 1
ATOM 754 O O . ILE B 1 5 ? 1.759 -11.758 -22.781 1 50.5 5 ILE B O 1
ATOM 758 N N . LYS B 1 6 ? 2.488 -10.562 -24.438 1 52.47 6 LYS B N 1
ATOM 759 C CA . LYS B 1 6 ? 3.791 -11.195 -24.641 1 52.47 6 LYS B CA 1
ATOM 760 C C . LYS B 1 6 ? 4.637 -11.117 -23.375 1 52.47 6 LYS B C 1
ATOM 762 O O . LYS B 1 6 ? 4.773 -10.047 -22.781 1 52.47 6 LYS B O 1
ATOM 767 N N . GLY B 1 7 ? 5.074 -12.344 -22.766 1 53.03 7 GLY B N 1
ATOM 768 C CA . GLY B 1 7 ? 5.883 -12.438 -21.562 1 53.03 7 GLY B CA 1
ATOM 769 C C . GLY B 1 7 ? 5.078 -12.797 -20.328 1 53.03 7 GLY B C 1
ATOM 770 O O . GLY B 1 7 ? 5.645 -13.023 -19.25 1 53.03 7 GLY B O 1
ATOM 771 N N . TYR B 1 8 ? 3.791 -12.477 -20.594 1 59.12 8 TYR B N 1
ATOM 772 C CA . TYR B 1 8 ? 2.934 -12.914 -19.484 1 59.12 8 TYR B CA 1
ATOM 773 C C . TYR B 1 8 ? 2.211 -14.203 -19.844 1 59.12 8 TYR B C 1
ATOM 775 O O . TYR B 1 8 ? 1.911 -14.461 -21.016 1 59.12 8 TYR B O 1
ATOM 783 N N . LYS B 1 9 ? 2.158 -15.117 -19.062 1 62.06 9 LYS B N 1
ATOM 784 C CA . LYS B 1 9 ? 1.356 -16.328 -19.219 1 62.06 9 LYS B CA 1
ATOM 785 C C . LYS B 1 9 ? -0.122 -15.992 -19.391 1 62.06 9 LYS B C 1
ATOM 787 O O . LYS B 1 9 ? -0.575 -14.93 -18.953 1 62.06 9 LYS B O 1
ATOM 792 N N . PRO B 1 10 ? -0.782 -16.766 -20.203 1 63.34 10 PRO B N 1
ATOM 793 C CA . PRO B 1 10 ? -2.199 -16.5 -20.469 1 63.34 10 PRO B CA 1
ATOM 794 C C . PRO B 1 10 ? -2.973 -16.125 -19.203 1 63.34 10 PRO B C 1
ATOM 796 O O . PRO B 1 10 ? -2.709 -16.672 -18.125 1 63.34 10 PRO B O 1
ATOM 799 N N . HIS B 1 11 ? -3.633 -15.133 -19.297 1 69.62 11 HIS B N 1
ATOM 800 C CA . HIS B 1 11 ? -4.473 -14.664 -18.203 1 69.62 11 HIS B CA 1
ATOM 801 C C . HIS B 1 11 ? -5.766 -15.469 -18.109 1 69.62 11 HIS B C 1
ATOM 803 O O . HIS B 1 11 ? -6.457 -15.648 -19.125 1 69.62 11 HIS B O 1
ATOM 809 N N . THR B 1 12 ? -5.855 -16.219 -17.125 1 81.38 12 THR B N 1
ATOM 810 C CA . THR B 1 12 ? -7.125 -16.891 -16.859 1 81.38 12 THR B CA 1
ATOM 811 C C . THR B 1 12 ? -8.117 -15.938 -16.188 1 81.38 12 THR B C 1
ATOM 813 O O . THR B 1 12 ? -7.723 -14.891 -15.672 1 81.38 12 THR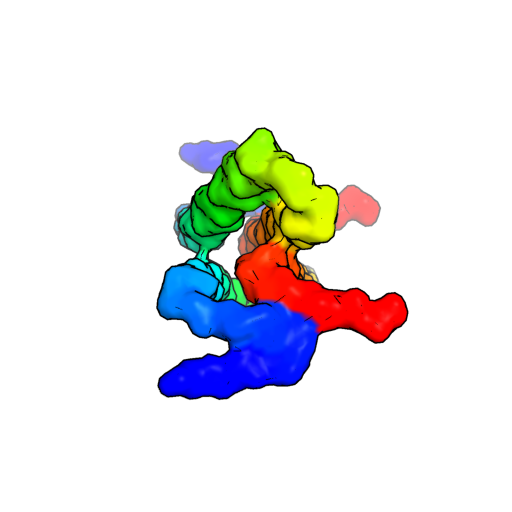 B O 1
ATOM 816 N N . GLU B 1 13 ? -9.367 -16.188 -16.406 1 85 13 GLU B N 1
ATOM 817 C CA . GLU B 1 13 ? -10.391 -15.398 -15.742 1 85 13 GLU B CA 1
ATOM 818 C C . GLU B 1 13 ? -10.117 -15.297 -14.242 1 85 13 GLU B C 1
ATOM 820 O O . GLU B 1 13 ? -10.398 -14.273 -13.617 1 85 13 GLU B O 1
ATOM 825 N N . GLU B 1 14 ? -9.539 -16.312 -13.742 1 87.5 14 GLU B N 1
ATOM 826 C CA . GLU B 1 14 ? -9.242 -16.344 -12.312 1 87.5 14 GLU B CA 1
ATOM 827 C C . GLU B 1 14 ? -8.148 -15.352 -11.961 1 87.5 14 GLU B C 1
ATOM 829 O O . GLU B 1 14 ? -8.258 -14.625 -10.969 1 87.5 14 GLU B O 1
ATOM 834 N N . LYS B 1 15 ? -7.086 -15.336 -12.812 1 89.56 15 LYS B N 1
ATOM 835 C CA . LYS B 1 15 ? -6.004 -14.391 -12.57 1 89.56 15 LYS B CA 1
ATOM 836 C C . LYS B 1 15 ? -6.496 -12.945 -12.703 1 89.56 15 LYS B C 1
ATOM 838 O O . LYS B 1 15 ? -6.121 -12.086 -11.906 1 89.56 15 LYS B O 1
ATOM 843 N N . ILE B 1 16 ? -7.336 -12.727 -13.602 1 89.81 16 ILE B N 1
ATOM 844 C CA . ILE B 1 16 ? -7.902 -11.398 -13.828 1 89.81 16 ILE B CA 1
ATOM 845 C C . ILE B 1 16 ? -8.75 -10.984 -12.625 1 89.81 16 ILE B C 1
ATOM 847 O O . ILE B 1 16 ? -8.688 -9.844 -12.18 1 89.81 16 ILE B O 1
ATOM 851 N N . GLY B 1 17 ? -9.547 -11.875 -12.18 1 92.12 17 GLY B N 1
ATOM 852 C CA . GLY B 1 17 ? -10.344 -11.602 -10.992 1 92.12 17 GLY B CA 1
ATOM 853 C C . GLY B 1 17 ? -9.508 -11.219 -9.781 1 92.12 17 GLY B C 1
ATOM 854 O O . GLY B 1 17 ? -9.859 -10.297 -9.047 1 92.12 17 GLY B O 1
ATOM 855 N N . LYS B 1 18 ? -8.414 -11.93 -9.625 1 94 18 LYS B N 1
ATOM 856 C CA . LYS B 1 18 ? -7.527 -11.648 -8.5 1 94 18 LYS B CA 1
ATOM 857 C C . LYS B 1 18 ? -6.895 -10.266 -8.641 1 94 18 LYS B C 1
ATOM 859 O O . LYS B 1 18 ? -6.859 -9.492 -7.676 1 94 18 LYS B O 1
ATOM 864 N N . VAL B 1 19 ? -6.453 -9.93 -9.828 1 94.44 19 VAL B N 1
ATOM 865 C CA . VAL B 1 19 ? -5.801 -8.648 -10.07 1 94.44 19 VAL B CA 1
ATOM 866 C C . VAL B 1 19 ? -6.809 -7.516 -9.906 1 94.44 19 VAL B C 1
ATOM 868 O O . VAL B 1 19 ? -6.484 -6.457 -9.359 1 94.44 19 VAL B O 1
ATOM 871 N N . ASN B 1 20 ? -8.039 -7.773 -10.328 1 94.94 20 ASN B N 1
ATOM 872 C CA . ASN B 1 20 ? -9.086 -6.773 -10.148 1 94.94 20 ASN B CA 1
ATOM 873 C C . ASN B 1 20 ? -9.359 -6.516 -8.664 1 94.94 20 ASN B C 1
ATOM 875 O O . ASN B 1 20 ? -9.609 -5.379 -8.266 1 94.94 20 ASN B O 1
ATOM 879 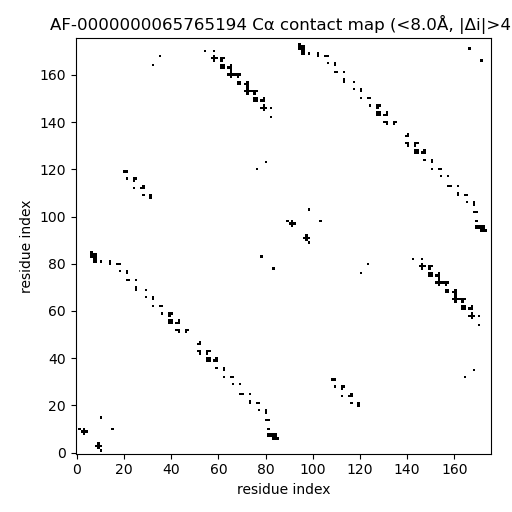N N . ALA B 1 21 ? -9.367 -7.562 -7.953 1 95.69 21 ALA B N 1
ATOM 880 C CA . ALA B 1 21 ? -9.562 -7.418 -6.512 1 95.69 21 ALA B CA 1
ATOM 881 C C . ALA B 1 21 ? -8.445 -6.59 -5.887 1 95.69 21 ALA B C 1
ATOM 883 O O . ALA B 1 21 ? -8.695 -5.727 -5.047 1 95.69 21 ALA B O 1
ATOM 884 N N . ILE B 1 22 ? -7.211 -6.844 -6.328 1 97.25 22 ILE B N 1
ATOM 885 C CA . ILE B 1 22 ? -6.062 -6.09 -5.844 1 97.25 22 ILE B CA 1
ATOM 886 C C . ILE B 1 22 ? -6.227 -4.613 -6.195 1 97.25 22 ILE B C 1
ATOM 888 O O . ILE B 1 22 ? -6.082 -3.744 -5.332 1 97.25 22 ILE B O 1
ATOM 892 N N . LYS B 1 23 ? -6.59 -4.352 -7.391 1 96.69 23 LYS B N 1
ATOM 893 C CA . LYS B 1 23 ? -6.68 -2.98 -7.883 1 96.69 23 LYS B CA 1
ATOM 894 C C . LYS B 1 23 ? -7.816 -2.227 -7.199 1 96.69 23 LYS B C 1
ATOM 896 O O . LYS B 1 23 ? -7.688 -1.039 -6.891 1 96.69 23 LYS B O 1
ATOM 901 N N . ASP B 1 24 ? -8.875 -2.947 -6.973 1 96.81 24 ASP B N 1
ATOM 902 C CA . ASP B 1 24 ? -10 -2.326 -6.281 1 96.81 24 ASP B CA 1
ATOM 903 C C . ASP B 1 24 ? -9.602 -1.883 -4.875 1 96.81 24 ASP B C 1
ATOM 905 O O . ASP B 1 24 ? -9.953 -0.779 -4.445 1 96.81 24 ASP B O 1
ATOM 909 N N . ALA B 1 25 ? -8.961 -2.752 -4.219 1 96.75 25 ALA B N 1
ATOM 910 C CA . ALA B 1 25 ? -8.523 -2.434 -2.861 1 96.75 25 ALA B CA 1
ATOM 911 C C . ALA B 1 25 ? -7.457 -1.343 -2.869 1 96.75 25 ALA B C 1
ATOM 913 O O . ALA B 1 25 ? -7.449 -0.469 -1.998 1 96.75 25 ALA B O 1
ATOM 914 N N . GLU B 1 26 ? -6.574 -1.427 -3.854 1 97.88 26 GLU B N 1
ATOM 915 C CA . GLU B 1 26 ? -5.562 -0.39 -4.02 1 97.88 26 GLU B CA 1
ATOM 916 C C . GLU B 1 26 ? -6.199 0.98 -4.223 1 97.88 26 GLU B C 1
ATOM 918 O O . GLU B 1 26 ? -5.785 1.963 -3.604 1 97.88 26 GLU B O 1
ATOM 923 N N . VAL B 1 27 ? -7.188 1.034 -5.082 1 97.5 2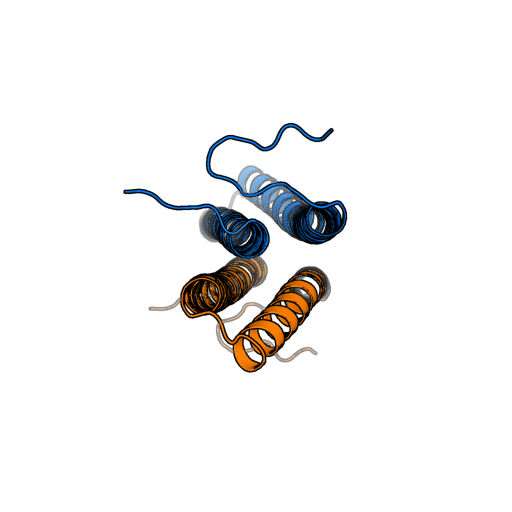7 VAL B N 1
ATOM 924 C CA . VAL B 1 27 ? -7.855 2.287 -5.422 1 97.5 27 VAL B CA 1
ATOM 925 C C . VAL B 1 27 ? -8.523 2.871 -4.18 1 97.5 27 VAL B C 1
ATOM 927 O O . VAL B 1 27 ? -8.461 4.078 -3.943 1 97.5 27 VAL B O 1
ATOM 930 N N . ARG B 1 28 ? -9.062 2.049 -3.385 1 97.38 28 ARG B N 1
ATOM 931 C CA . ARG B 1 28 ? -9.711 2.512 -2.162 1 97.38 28 ARG B CA 1
ATOM 932 C C . ARG B 1 28 ? -8.703 3.176 -1.228 1 97.38 28 ARG B C 1
ATOM 934 O O . ARG B 1 28 ? -8.93 4.293 -0.758 1 97.38 28 ARG B O 1
ATOM 941 N N . LEU B 1 29 ? -7.629 2.508 -1.003 1 98.12 29 LEU B N 1
ATOM 942 C CA . LEU B 1 29 ? -6.598 3.07 -0.137 1 98.12 29 LEU B CA 1
ATOM 943 C C . LEU B 1 29 ? -5.977 4.309 -0.769 1 98.12 29 LEU B C 1
ATOM 945 O O . LEU B 1 29 ? -5.711 5.297 -0.079 1 98.12 29 LEU B O 1
ATOM 949 N N . GLY B 1 30 ? -5.832 4.262 -2.023 1 98.12 30 GLY B N 1
ATOM 950 C CA . GLY B 1 30 ? -5.301 5.402 -2.75 1 98.12 30 GLY B CA 1
ATOM 951 C C . GLY B 1 30 ? -6.172 6.641 -2.637 1 98.12 30 GLY B C 1
ATOM 952 O O . GLY B 1 30 ? -5.66 7.754 -2.518 1 98.12 30 GLY B O 1
ATOM 953 N N . LEU B 1 31 ? -7.406 6.426 -2.664 1 98 31 LEU B N 1
ATOM 954 C CA . LEU B 1 31 ? -8.336 7.543 -2.553 1 98 31 LEU B CA 1
ATOM 955 C C . LEU B 1 31 ? -8.25 8.188 -1.172 1 98 31 LEU B C 1
ATOM 957 O O . LEU B 1 31 ? -8.406 9.398 -1.037 1 98 31 LEU B O 1
ATOM 961 N N . ILE B 1 32 ? -8.047 7.383 -0.221 1 97.88 32 ILE B N 1
ATOM 962 C CA . ILE B 1 32 ? -7.871 7.91 1.128 1 97.88 32 ILE B CA 1
ATOM 963 C C . ILE B 1 32 ? -6.609 8.773 1.185 1 97.88 32 ILE B C 1
ATOM 965 O O . ILE B 1 32 ? -6.629 9.875 1.729 1 97.88 32 ILE B O 1
ATOM 969 N N . PHE B 1 33 ? -5.535 8.297 0.601 1 98.38 33 PHE B N 1
ATOM 970 C CA . PHE B 1 33 ? -4.293 9.062 0.558 1 98.38 33 PHE B CA 1
ATOM 971 C C . PHE B 1 33 ? -4.492 10.375 -0.19 1 98.38 33 PHE B C 1
ATOM 973 O O . PHE B 1 33 ? -3.996 11.422 0.237 1 98.38 33 PHE B O 1
ATOM 980 N N . ASP B 1 34 ? -5.258 10.281 -1.245 1 98 34 ASP B N 1
ATOM 981 C CA . ASP B 1 34 ? -5.512 11.477 -2.041 1 98 34 ASP B CA 1
ATOM 982 C C . ASP B 1 34 ? -6.309 12.508 -1.244 1 98 34 ASP B C 1
ATOM 984 O O . ASP B 1 34 ? -6.027 13.703 -1.309 1 98 34 ASP B O 1
ATOM 988 N N . ALA B 1 35 ? -7.242 12.047 -0.596 1 97.56 35 ALA B N 1
ATOM 989 C CA . ALA B 1 35 ? -8.062 12.945 0.212 1 97.56 35 ALA B CA 1
ATOM 990 C C . ALA B 1 35 ? -7.227 13.617 1.296 1 97.56 35 ALA B C 1
ATOM 992 O O . ALA B 1 35 ? -7.363 14.82 1.532 1 97.56 35 ALA B O 1
ATOM 993 N N . LEU B 1 36 ? -6.391 12.875 1.915 1 97.5 36 LEU B N 1
ATOM 994 C CA . LEU B 1 36 ? -5.504 13.422 2.934 1 97.5 36 LEU B CA 1
ATOM 995 C C . LEU B 1 36 ? -4.539 14.438 2.324 1 97.5 36 LEU B C 1
ATOM 997 O O . LEU B 1 36 ? -4.309 15.508 2.896 1 97.5 36 LEU B O 1
ATOM 1001 N N . TYR B 1 37 ? -4.02 14.07 1.199 1 97.69 37 TYR B N 1
ATOM 1002 C CA . TYR B 1 37 ? -3.084 14.945 0.498 1 97.69 37 TYR B CA 1
ATOM 1003 C C . TYR B 1 37 ? -3.719 16.297 0.195 1 97.69 37 TYR B C 1
ATOM 1005 O O . TYR B 1 37 ? -3.125 17.344 0.464 1 97.69 37 TYR B O 1
ATOM 1013 N N . ASP B 1 38 ? -4.918 16.219 -0.298 1 97.38 38 ASP B N 1
ATOM 1014 C CA . ASP B 1 38 ? -5.648 17.453 -0.616 1 97.38 38 ASP B CA 1
ATOM 1015 C C . ASP B 1 38 ? -5.895 18.281 0.64 1 97.38 38 ASP B C 1
ATOM 1017 O O . ASP B 1 38 ? -5.777 19.5 0.611 1 97.38 38 ASP B O 1
ATOM 1021 N N . GLU B 1 39 ? -6.215 17.656 1.669 1 95.12 39 GLU B N 1
ATOM 1022 C CA . GLU B 1 39 ? -6.465 18.344 2.932 1 95.12 39 GLU B CA 1
ATOM 1023 C C . GLU B 1 39 ? -5.219 19.062 3.428 1 95.12 39 GLU B C 1
ATOM 1025 O O . GLU B 1 39 ? -5.285 20.219 3.836 1 95.12 39 GLU B O 1
ATOM 1030 N N . PHE B 1 40 ? -4.105 18.422 3.363 1 95.12 40 PHE B N 1
ATOM 1031 C CA . PHE B 1 40 ? -2.863 19.031 3.84 1 95.12 40 PHE B CA 1
ATOM 1032 C C . PHE B 1 40 ? -2.395 20.125 2.893 1 95.12 40 PHE B C 1
ATOM 1034 O O . PHE B 1 40 ? -1.817 21.125 3.33 1 95.12 40 PHE B O 1
ATOM 1041 N N . TRP B 1 41 ? -2.629 19.906 1.614 1 95.75 41 TRP B N 1
ATOM 1042 C CA . TRP B 1 41 ? -2.285 20.953 0.644 1 95.75 41 TRP B CA 1
ATOM 1043 C C . TRP B 1 41 ? -3.08 22.219 0.902 1 95.75 41 TRP B C 1
ATOM 1045 O O . TRP B 1 41 ? -2.525 23.328 0.878 1 95.75 41 TRP B O 1
ATOM 1055 N N . GLU B 1 42 ? -4.34 22.094 1.215 1 95.31 42 GLU B N 1
ATOM 1056 C CA . GLU B 1 42 ? -5.195 23.234 1.547 1 95.31 42 GLU B CA 1
ATOM 1057 C C . GLU B 1 42 ? -4.738 23.906 2.84 1 95.31 42 GLU B C 1
ATOM 1059 O O . GLU B 1 42 ? -4.715 25.125 2.932 1 95.31 42 GLU B O 1
ATOM 1064 N N . ALA B 1 43 ? -4.422 23.094 3.779 1 92.12 43 ALA B N 1
ATOM 1065 C CA . ALA B 1 43 ? -3.938 23.625 5.051 1 92.12 43 ALA B CA 1
ATOM 1066 C C . AL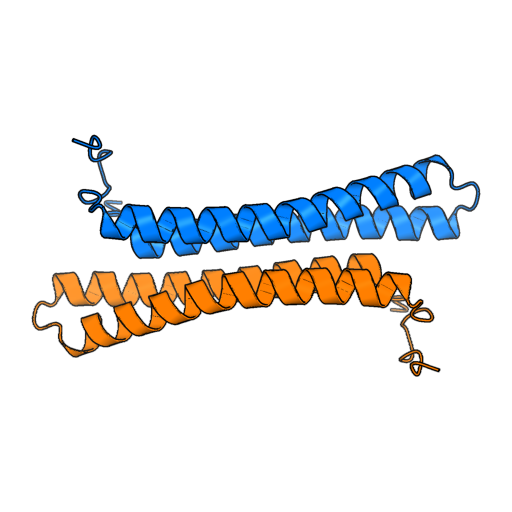A B 1 43 ? -2.633 24.391 4.863 1 92.12 43 ALA B C 1
ATOM 1068 O O . ALA B 1 43 ? -2.43 25.438 5.48 1 92.12 43 ALA B O 1
ATOM 1069 N N . LEU B 1 44 ? -1.771 23.906 4.059 1 93.25 44 LEU B N 1
ATOM 1070 C CA . LEU B 1 44 ? -0.495 24.562 3.783 1 93.25 44 LEU B CA 1
ATOM 1071 C C . LEU B 1 44 ? -0.706 25.906 3.086 1 93.25 44 LEU B C 1
ATOM 1073 O O . LEU B 1 44 ? -0.059 26.891 3.428 1 93.25 44 LEU B O 1
ATOM 1077 N N . ASP B 1 45 ? -1.633 25.875 2.143 1 93.19 45 ASP B N 1
ATOM 1078 C CA . ASP B 1 45 ? -1.935 27.078 1.368 1 93.19 45 ASP B CA 1
ATOM 1079 C C . ASP B 1 45 ? -2.525 28.172 2.258 1 93.19 45 ASP B C 1
ATOM 1081 O O . ASP B 1 45 ? -2.324 29.359 2.008 1 93.19 45 ASP B O 1
ATOM 1085 N N . ASN B 1 46 ? -3.176 27.844 3.324 1 92.25 46 ASN B N 1
ATOM 1086 C CA . ASN B 1 46 ? -3.857 28.797 4.199 1 92.25 46 ASN B CA 1
ATOM 1087 C C . ASN B 1 46 ? -3.057 29.047 5.473 1 92.25 46 ASN B C 1
ATOM 1089 O O . ASN B 1 46 ? -3.48 29.828 6.328 1 92.25 46 ASN B O 1
ATOM 1093 N N . CYS B 1 47 ? -1.937 28.438 5.484 1 88.31 47 CYS B N 1
ATOM 1094 C CA . CYS B 1 47 ? -1.156 28.531 6.715 1 88.31 47 CYS B CA 1
ATOM 1095 C C . CYS B 1 47 ? -0.352 29.828 6.746 1 88.31 47 CYS B C 1
ATOM 1097 O O . CYS B 1 47 ? 0.305 30.172 5.766 1 88.31 47 CYS B O 1
ATOM 1099 N N . GLU B 1 48 ? -0.439 30.531 7.844 1 87.88 48 GLU B N 1
ATOM 1100 C CA . GLU B 1 48 ? 0.321 31.766 8.008 1 87.88 48 GLU B CA 1
ATOM 1101 C C . GLU B 1 48 ? 1.523 31.562 8.922 1 87.88 48 GLU B C 1
ATOM 1103 O O . GLU B 1 48 ? 2.436 32.406 8.961 1 87.88 48 GLU B O 1
ATOM 1108 N N . ASP B 1 49 ? 1.44 30.5 9.664 1 86.44 49 ASP B N 1
ATOM 1109 C CA . ASP B 1 49 ? 2.508 30.188 10.609 1 86.44 49 ASP B CA 1
ATOM 1110 C C . ASP B 1 49 ? 3.549 29.266 9.969 1 86.44 49 ASP B C 1
ATOM 1112 O O . ASP B 1 49 ? 3.209 28.203 9.461 1 86.44 49 ASP B O 1
ATOM 1116 N N . CYS B 1 50 ? 4.746 29.625 10.047 1 80.75 50 CYS B N 1
ATOM 1117 C CA . CYS B 1 50 ? 5.84 28.906 9.398 1 80.75 50 CYS B CA 1
ATOM 1118 C C . CYS B 1 50 ? 5.992 27.5 9.969 1 80.75 50 CYS B C 1
ATOM 1120 O O . CYS B 1 50 ? 6.27 26.562 9.227 1 80.75 50 CYS B O 1
ATOM 1122 N N . GLU B 1 51 ? 5.746 27.438 11.32 1 79.31 51 GLU B N 1
ATOM 1123 C CA . GLU B 1 51 ? 5.938 26.141 11.961 1 79.31 51 GLU B CA 1
ATOM 1124 C C . GLU B 1 51 ? 4.918 25.125 11.469 1 79.31 51 GLU B C 1
ATOM 1126 O O . GLU B 1 51 ? 5.27 23.984 11.156 1 79.31 51 GLU B O 1
ATOM 1131 N N . PHE B 1 52 ? 3.689 25.484 11.344 1 83.25 52 PHE B N 1
ATOM 1132 C CA . PHE B 1 52 ? 2.633 24.594 10.875 1 83.25 52 PHE B CA 1
ATOM 1133 C C . PHE B 1 52 ? 2.781 24.328 9.383 1 83.25 52 PHE B C 1
ATOM 1135 O O . PHE B 1 52 ? 2.498 23.219 8.914 1 83.25 52 PHE B O 1
ATOM 1142 N N . ALA B 1 53 ? 3.34 25.281 8.742 1 89.12 53 ALA B N 1
ATOM 1143 C CA . ALA B 1 53 ? 3.572 25.125 7.312 1 89.12 53 ALA B CA 1
ATOM 1144 C C . ALA B 1 53 ? 4.59 24.016 7.043 1 89.12 53 ALA B C 1
ATOM 1146 O O . ALA B 1 53 ? 4.418 23.219 6.117 1 89.12 53 ALA B O 1
ATOM 1147 N N . LYS B 1 54 ? 5.574 24.016 7.863 1 89.62 54 LYS B N 1
ATOM 1148 C CA . LYS B 1 54 ? 6.598 22.984 7.727 1 89.62 54 LYS B CA 1
ATOM 1149 C C . LYS B 1 54 ? 6.012 21.594 7.988 1 89.62 54 LYS B C 1
ATOM 1151 O O . LYS B 1 54 ? 6.332 20.641 7.281 1 89.62 54 LYS B O 1
ATOM 1156 N N . ASN B 1 55 ? 5.219 21.484 8.984 1 88.81 55 ASN B N 1
ATOM 1157 C CA . ASN B 1 55 ? 4.578 20.203 9.305 1 88.81 55 ASN B CA 1
ATOM 1158 C C . ASN B 1 55 ? 3.699 19.719 8.164 1 88.81 55 ASN B C 1
ATOM 1160 O O . ASN B 1 55 ? 3.713 18.531 7.832 1 88.81 55 ASN B O 1
ATOM 1164 N N . TYR B 1 56 ? 2.979 20.609 7.57 1 92.38 56 TYR B N 1
ATOM 1165 C CA . TYR B 1 56 ? 2.102 20.234 6.461 1 92.38 56 TYR B CA 1
ATOM 1166 C C . TYR B 1 56 ? 2.912 19.812 5.242 1 92.38 56 TYR B C 1
ATOM 1168 O O . TYR B 1 56 ? 2.57 18.844 4.57 1 92.38 56 TYR B O 1
ATOM 1176 N N . ALA B 1 57 ? 3.977 20.562 5.039 1 94.19 57 ALA B N 1
ATOM 1177 C CA . ALA B 1 57 ? 4.848 20.219 3.916 1 94.19 57 ALA B CA 1
ATOM 1178 C C . ALA B 1 57 ? 5.441 18.828 4.09 1 94.19 57 ALA B C 1
ATOM 1180 O O . ALA B 1 57 ? 5.496 18.031 3.141 1 94.19 57 ALA B O 1
ATOM 1181 N N . GLU B 1 58 ? 5.785 18.516 5.273 1 93.81 58 GLU B N 1
ATOM 1182 C CA . GLU B 1 58 ? 6.34 17.203 5.578 1 93.81 58 GLU B CA 1
ATOM 1183 C C . GLU B 1 58 ? 5.289 16.109 5.414 1 93.81 58 GLU B C 1
ATOM 1185 O O . GLU B 1 58 ? 5.586 15.023 4.91 1 93.81 58 GLU B O 1
ATOM 1190 N N . SER B 1 59 ? 4.137 16.406 5.859 1 95.38 59 SER B N 1
ATOM 1191 C CA . SER B 1 59 ? 3.051 15.438 5.723 1 95.38 59 SER B CA 1
ATOM 1192 C C . SER B 1 59 ? 2.754 15.141 4.258 1 95.38 59 SER B C 1
ATOM 1194 O O . SER B 1 59 ? 2.475 14 3.893 1 95.38 59 SER B O 1
ATOM 1196 N N . LEU B 1 60 ? 2.85 16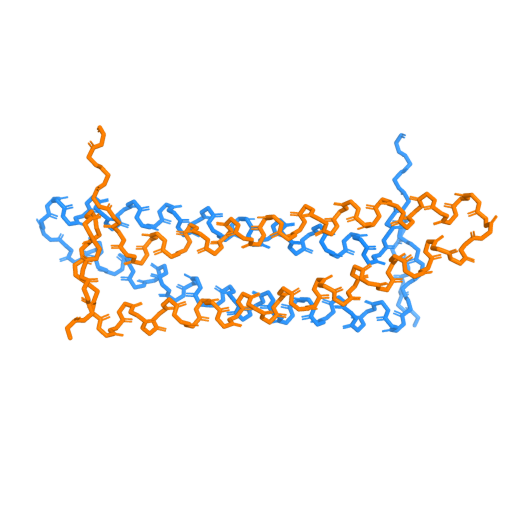.172 3.439 1 97 60 LEU B N 1
ATOM 1197 C CA . LEU B 1 60 ? 2.633 16 2.008 1 97 60 LEU B CA 1
ATOM 1198 C C . LEU B 1 60 ? 3.699 15.086 1.406 1 97 60 LEU B C 1
ATOM 1200 O O . LEU B 1 60 ? 3.389 14.195 0.614 1 97 60 LEU B O 1
ATOM 1204 N N . ASP B 1 61 ? 4.906 15.344 1.859 1 97.19 61 ASP B N 1
ATOM 1205 C CA . ASP B 1 61 ? 5.996 14.484 1.402 1 97.19 61 ASP B CA 1
ATOM 1206 C C . ASP B 1 61 ? 5.77 13.031 1.826 1 97.19 61 ASP B C 1
ATOM 1208 O O . ASP B 1 61 ? 5.98 12.109 1.036 1 97.19 61 ASP B O 1
ATOM 1212 N N . GLN B 1 62 ? 5.398 12.867 3.002 1 97.5 62 GLN B N 1
ATOM 1213 C CA . GLN B 1 62 ? 5.172 11.531 3.543 1 97.5 62 GLN B CA 1
ATOM 1214 C C . GLN B 1 62 ? 4.043 10.82 2.797 1 97.5 62 GLN B C 1
ATOM 1216 O O . GLN B 1 62 ? 4.129 9.617 2.533 1 97.5 62 GLN B O 1
ATOM 1221 N N . LEU B 1 63 ? 3.035 11.531 2.438 1 98.19 63 LEU B N 1
ATOM 1222 C CA . LEU B 1 63 ? 1.918 10.938 1.712 1 98.19 63 LEU B CA 1
ATOM 1223 C C . LEU B 1 63 ? 2.334 10.547 0.298 1 98.19 63 LEU B C 1
ATOM 1225 O O . LEU B 1 63 ? 1.848 9.547 -0.242 1 98.19 63 LEU B O 1
ATOM 1229 N N . THR B 1 64 ? 3.217 11.352 -0.26 1 98.19 64 THR B N 1
ATOM 1230 C CA . THR B 1 64 ? 3.74 11.008 -1.577 1 98.19 64 THR B CA 1
ATOM 1231 C C . THR B 1 64 ? 4.508 9.695 -1.529 1 98.19 64 THR B C 1
ATOM 1233 O O . THR B 1 64 ? 4.352 8.844 -2.412 1 98.19 64 THR B O 1
ATOM 1236 N N . ILE B 1 65 ? 5.262 9.516 -0.506 1 98.38 65 ILE B N 1
ATOM 1237 C CA . ILE B 1 65 ? 5.992 8.273 -0.302 1 98.38 65 ILE B CA 1
ATOM 1238 C C . ILE B 1 65 ? 5.012 7.125 -0.091 1 98.38 65 ILE B C 1
ATOM 1240 O O . ILE B 1 65 ? 5.168 6.047 -0.674 1 98.38 65 ILE B O 1
ATOM 1244 N N . ALA B 1 66 ? 3.994 7.383 0.756 1 98.62 66 ALA B N 1
ATOM 1245 C CA . ALA B 1 66 ? 2.98 6.363 1.021 1 98.62 66 ALA B CA 1
ATOM 1246 C C . ALA B 1 66 ? 2.334 5.883 -0.274 1 98.62 66 ALA B C 1
ATOM 1248 O O . ALA B 1 66 ? 2.158 4.68 -0.479 1 98.62 66 ALA B O 1
ATOM 1249 N N . LYS B 1 67 ? 2.033 6.793 -1.158 1 98.31 67 LYS B N 1
ATOM 1250 C CA . LYS B 1 67 ? 1.412 6.461 -2.438 1 98.31 67 LYS B CA 1
ATOM 1251 C C . LYS B 1 67 ? 2.35 5.621 -3.301 1 98.31 67 LYS B C 1
ATOM 1253 O O . LYS B 1 67 ? 1.918 4.656 -3.938 1 98.31 67 LYS B O 1
ATOM 1258 N N . THR B 1 68 ? 3.553 6.047 -3.279 1 98.5 68 THR B N 1
ATOM 1259 C CA . THR B 1 68 ? 4.543 5.312 -4.059 1 98.5 68 THR B CA 1
ATOM 1260 C C . THR B 1 68 ? 4.688 3.883 -3.543 1 98.5 68 THR B C 1
ATOM 1262 O O . THR B 1 68 ? 4.707 2.934 -4.328 1 98.5 68 THR B O 1
ATOM 1265 N N . LYS B 1 69 ? 4.742 3.785 -2.244 1 98.62 69 LYS B N 1
ATOM 1266 C CA . LYS B 1 69 ? 4.863 2.461 -1.642 1 98.62 69 LYS B CA 1
ATOM 1267 C C . LYS B 1 69 ? 3.623 1.614 -1.925 1 98.62 69 LYS B C 1
ATOM 1269 O O . LYS B 1 69 ? 3.729 0.407 -2.148 1 98.62 69 LYS B O 1
ATOM 1274 N N . LEU B 1 70 ? 2.5 2.227 -1.896 1 98.69 70 LEU B N 1
ATOM 1275 C CA . LEU B 1 70 ? 1.263 1.52 -2.209 1 98.69 70 LEU B CA 1
ATOM 1276 C C . LEU B 1 70 ? 1.278 1.006 -3.645 1 98.69 70 LEU B C 1
ATOM 1278 O O . LEU B 1 70 ? 0.919 -0.146 -3.9 1 98.69 70 LEU B O 1
ATOM 1282 N N . LYS B 1 71 ? 1.717 1.848 -4.555 1 98 71 LYS B N 1
ATOM 1283 C CA . LYS B 1 71 ? 1.826 1.455 -5.957 1 98 71 LYS B CA 1
ATOM 1284 C C . LYS B 1 71 ? 2.777 0.273 -6.125 1 98 71 LYS B C 1
ATOM 1286 O O . LYS B 1 71 ? 2.475 -0.677 -6.848 1 98 71 LYS B O 1
ATOM 1291 N N . GLU B 1 72 ? 3.848 0.377 -5.48 1 98 72 GLU B N 1
ATOM 1292 C CA . GLU B 1 72 ? 4.824 -0.706 -5.543 1 98 72 GLU B CA 1
ATOM 1293 C C . GLU B 1 72 ? 4.246 -2.004 -4.984 1 98 72 GLU B C 1
ATOM 1295 O O . GLU B 1 72 ? 4.477 -3.08 -5.539 1 98 72 GLU B O 1
ATOM 1300 N N . ALA B 1 73 ? 3.539 -1.853 -3.869 1 98.56 73 ALA B N 1
ATOM 1301 C CA . ALA B 1 73 ? 2.91 -3.029 -3.275 1 98.56 73 ALA B CA 1
ATOM 1302 C C . ALA B 1 73 ? 1.996 -3.727 -4.281 1 98.56 73 ALA B C 1
ATOM 1304 O O . ALA B 1 73 ? 2.068 -4.945 -4.453 1 98.56 73 ALA B O 1
ATOM 1305 N N . SER B 1 74 ? 1.165 -2.961 -4.902 1 98 74 SER B N 1
ATOM 1306 C CA . SER B 1 74 ? 0.238 -3.51 -5.887 1 98 74 SER B CA 1
ATOM 1307 C C . SER B 1 74 ? 0.982 -4.086 -7.086 1 98 74 SER B C 1
ATOM 1309 O O . SER B 1 74 ? 0.592 -5.125 -7.621 1 98 74 SER B O 1
ATOM 1311 N N . MET B 1 75 ? 2.072 -3.414 -7.535 1 96.5 75 MET B N 1
ATOM 1312 C CA . MET B 1 75 ? 2.873 -3.885 -8.664 1 96.5 75 MET B CA 1
ATOM 1313 C C . MET B 1 75 ? 3.445 -5.27 -8.383 1 96.5 75 MET B C 1
ATOM 1315 O O . MET B 1 75 ? 3.367 -6.16 -9.234 1 96.5 75 MET B O 1
ATOM 1319 N N . TRP B 1 76 ? 3.971 -5.395 -7.184 1 97.5 76 TRP B N 1
ATOM 1320 C CA . TRP B 1 76 ? 4.57 -6.668 -6.812 1 97.5 76 TRP B CA 1
ATOM 1321 C C . TRP B 1 76 ? 3.51 -7.758 -6.695 1 97.5 76 TRP B C 1
ATOM 1323 O O . TRP B 1 76 ? 3.732 -8.898 -7.113 1 97.5 76 TRP B O 1
ATOM 1333 N N . ALA B 1 77 ? 2.369 -7.41 -6.129 1 97.94 77 ALA B N 1
ATOM 1334 C CA . ALA B 1 77 ? 1.291 -8.383 -5.984 1 97.94 77 ALA B CA 1
ATOM 1335 C C . ALA B 1 77 ? 0.771 -8.836 -7.344 1 97.94 77 ALA B C 1
ATOM 1337 O O . ALA B 1 77 ? 0.55 -10.031 -7.566 1 97.94 77 ALA B O 1
ATOM 1338 N N . CYS B 1 78 ? 0.58 -7.934 -8.25 1 95.38 78 CYS B N 1
ATOM 1339 C CA . CYS B 1 78 ? 0.103 -8.266 -9.594 1 95.38 78 CYS B CA 1
ATOM 1340 C C . CYS B 1 78 ? 1.104 -9.148 -10.32 1 95.38 78 CYS B C 1
ATOM 1342 O O . CYS B 1 78 ? 0.714 -10.086 -11.023 1 95.38 78 CYS B O 1
ATOM 1344 N N . ARG B 1 79 ? 2.365 -8.828 -10.148 1 94.44 79 ARG B N 1
ATOM 1345 C CA . ARG B 1 79 ? 3.404 -9.641 -10.773 1 94.44 79 ARG B CA 1
ATOM 1346 C C . ARG B 1 79 ? 3.367 -11.07 -10.242 1 94.44 79 ARG B C 1
ATOM 1348 O O . ARG B 1 79 ? 3.523 -12.023 -11 1 94.44 79 ARG B O 1
ATOM 1355 N N . ALA B 1 80 ? 3.178 -11.172 -8.969 1 94.5 80 ALA B N 1
ATOM 1356 C CA . ALA B 1 80 ? 3.109 -12.492 -8.352 1 94.5 80 ALA B CA 1
ATOM 1357 C C . ALA B 1 80 ? 1.965 -13.312 -8.938 1 94.5 80 ALA B C 1
ATOM 1359 O O . ALA B 1 80 ? 2.092 -14.523 -9.117 1 94.5 80 ALA B O 1
ATOM 1360 N N . VAL B 1 81 ? 0.882 -12.656 -9.242 1 94.12 81 VAL B N 1
ATOM 1361 C CA . VAL B 1 81 ? -0.301 -13.336 -9.758 1 94.12 81 VAL B CA 1
ATOM 1362 C C . VAL B 1 81 ? -0.078 -13.727 -11.219 1 94.12 81 VAL B C 1
ATOM 1364 O O . VAL B 1 81 ? -0.339 -14.859 -11.609 1 94.12 81 VAL B O 1
ATOM 1367 N N . PHE B 1 82 ? 0.449 -12.805 -12 1 89.81 82 PHE B N 1
ATOM 1368 C CA . PHE B 1 82 ? 0.578 -13.023 -13.43 1 89.81 82 PHE B CA 1
ATOM 1369 C C . PHE B 1 82 ? 1.808 -13.875 -13.742 1 89.81 82 PHE B C 1
ATOM 1371 O O . PHE B 1 82 ? 1.839 -14.594 -14.742 1 89.81 82 PHE B O 1
ATOM 1378 N N . GLN B 1 83 ? 2.807 -13.828 -12.898 1 87.06 83 GLN B N 1
ATOM 1379 C CA . GLN B 1 83 ? 4.039 -14.602 -13.031 1 87.06 83 GLN B CA 1
ATOM 1380 C C . GLN B 1 83 ? 4.652 -14.43 -14.414 1 87.06 83 GLN B C 1
ATOM 1382 O O . GLN B 1 83 ? 4.785 -15.398 -15.164 1 87.06 83 GLN B O 1
ATOM 1387 N N . PRO B 1 84 ? 5.039 -13.25 -14.586 1 80.44 84 PRO B N 1
ATOM 1388 C CA . PRO B 1 84 ? 5.625 -13.039 -15.914 1 80.44 84 PRO B CA 1
ATOM 1389 C C . PRO B 1 84 ? 6.898 -13.852 -16.141 1 80.44 84 PRO B C 1
ATOM 1391 O O . PRO B 1 84 ? 7.59 -14.188 -15.172 1 80.44 84 PRO B O 1
ATOM 1394 N N . GLU B 1 85 ? 7.184 -14.398 -17.328 1 71.69 85 GLU B N 1
ATOM 1395 C CA . GLU B 1 85 ? 8.414 -15.094 -17.672 1 71.69 85 GLU B CA 1
ATOM 1396 C C . GLU B 1 85 ? 9.562 -14.117 -17.906 1 71.69 85 GLU B C 1
ATOM 1398 O O . GLU B 1 85 ? 9.461 -13.219 -18.75 1 71.69 85 GLU B O 1
ATOM 1403 N N . GLU B 1 86 ? 10.266 -13.82 -16.75 1 60.81 86 GLU B N 1
ATOM 1404 C CA . GLU B 1 86 ? 11.391 -12.914 -16.953 1 60.81 86 GLU B CA 1
ATOM 1405 C C . GLU B 1 86 ? 12.523 -13.594 -17.703 1 60.81 86 GLU B C 1
ATOM 1407 O O . GLU B 1 86 ? 12.977 -14.672 -17.312 1 60.81 86 GLU B O 1
ATOM 1412 N N . LYS B 1 87 ? 12.586 -13.312 -19 1 59.28 87 LYS B N 1
ATOM 1413 C CA . LYS B 1 87 ? 13.648 -13.875 -19.844 1 59.28 87 LYS B CA 1
ATOM 1414 C C . LYS B 1 87 ? 14.844 -12.93 -19.922 1 59.28 87 LYS B C 1
ATOM 1416 O O . LYS B 1 87 ? 15.375 -12.68 -21 1 59.28 87 LYS B O 1
ATOM 1421 N N . TYR B 1 88 ? 15.297 -12.391 -18.828 1 51.97 88 TYR B N 1
ATOM 1422 C CA . TYR B 1 88 ? 16.578 -11.734 -19.078 1 51.97 88 TYR B CA 1
ATOM 1423 C C . TYR B 1 88 ? 17.734 -12.641 -18.703 1 51.97 88 TYR B C 1
ATOM 1425 O O . TYR B 1 88 ? 17.594 -13.57 -17.906 1 51.97 88 TYR B O 1
#

Radius of gyration: 19.69 Å; Cα contacts (8 Å, |Δi|>4): 187; chains: 2; bounding box: 28×64×52 Å

Solvent-accessible surface area (backbone atoms only — not comparable to full-atom values): 9244 Å² total; per-residue (Å²): 126,81,77,50,52,89,52,37,54,74,70,44,73,65,51,50,51,53,45,48,52,50,49,52,35,47,50,53,43,47,49,52,52,48,53,50,44,51,52,37,52,52,48,38,74,70,45,87,49,68,70,60,29,50,54,29,52,49,22,45,53,30,37,53,50,14,50,50,27,38,51,48,12,52,52,30,39,44,43,32,67,52,50,54,60,79,82,124,126,79,76,50,52,88,54,38,52,73,68,44,74,66,51,49,51,51,45,50,52,50,48,52,35,48,51,54,42,47,50,53,52,48,52,51,43,52,51,36,52,53,48,37,74,70,44,85,49,69,71,61,30,50,53,27,52,48,22,46,52,30,38,52,50,13,51,51,26,38,51,50,12,51,52,31,38,44,43,33,67,52,50,53,61,79,83,123

Foldseek 3Di:
DPPQPPQWDDDDPVLVVVLVVLVVVLVVVVVVLVVVLVVLVVCLVPDPDPVSNVVSVVVNVVSVVVNVVSVVVSVVVSCVSRVGRPDD/DPPQPPQWDDDDPVLVVVLVVLVVVLVVVVVVLVVVLVVLVVCLVPDPDPVSNVVSVVVNVVSVVVNVVSVVVSVVVSCVSRVGRPPD

Secondary structure (DSSP, 8-state):
-----TTS----HHHHHHHHHHHHHHHHHHHHHHHHHHHHHHHHHT---HHHHHHHHHHHHHHHHHHHHHHHHHHHHHHHHH------/-----TTS----HHHHHHHHHHHHHHHHHHHHHHHHHHHHHHHHHT---HHHHHHHHHHHHHHHHHHHHHHHHHHHHHHHHH------

Organism: Enterobacteria phage T4 (NCBI:txid10665)